Protein AF-A0A976P064-F1 (afdb_monomer_lite)

Foldseek 3Di:
DKDWDDDPPDDIDIDDDDDDQKDKDFAFDQDPVRDGPDTDIWMAGNVVRDTD

Secondary structure (DSSP, 8-state):
-EEEE--TTS--EEEE----SEEEEEEEEE-TTS-EEEEEEEEEETTTTEE-

Structure (mmCIF, N/CA/C/O backbone):
data_AF-A0A976P064-F1
#
_entry.id   AF-A0A976P064-F1
#
loop_
_atom_site.group_PDB
_atom_site.id
_atom_site.type_symbol
_atom_site.label_atom_id
_atom_site.label_alt_id
_atom_site.label_comp_id
_atom_site.label_asym_id
_atom_site.label_entity_id
_atom_site.label_seq_id
_atom_site.pdbx_PDB_ins_code
_atom_site.Cartn_x
_atom_site.Cartn_y
_atom_site.Cartn_z
_atom_site.occupancy
_atom_site.B_iso_or_equiv
_atom_site.auth_seq_id
_atom_site.auth_comp_id
_atom_site.auth_asym_id
_atom_site.auth_atom_id
_atom_site.pdbx_PDB_model_num
ATOM 1 N N . SER A 1 1 ? -8.516 -7.339 -11.908 1.00 84.00 1 SER A N 1
ATOM 2 C CA . SER A 1 1 ? -8.324 -7.264 -13.377 1.00 84.00 1 SER A CA 1
ATOM 3 C C . SER A 1 1 ? -6.837 -7.160 -13.680 1.00 84.00 1 SER A C 1
ATOM 5 O O . SER A 1 1 ? -6.078 -6.806 -12.786 1.00 84.00 1 SER A O 1
ATOM 7 N N . TYR A 1 2 ? -6.410 -7.502 -14.896 1.00 86.00 2 TYR A N 1
ATOM 8 C CA . TYR A 1 2 ? -5.019 -7.385 -15.347 1.00 86.00 2 TYR A CA 1
ATOM 9 C C . TYR A 1 2 ? -4.999 -6.898 -16.795 1.00 86.00 2 TYR A C 1
ATOM 11 O O . TYR A 1 2 ? -5.825 -7.338 -17.594 1.00 86.00 2 TYR A O 1
ATOM 19 N N . SER A 1 3 ? -4.088 -5.988 -17.122 1.00 88.56 3 SER A N 1
ATOM 20 C CA . SER A 1 3 ? -3.906 -5.475 -18.479 1.00 88.56 3 SER A CA 1
ATOM 21 C C . SER A 1 3 ? -2.466 -5.035 -18.703 1.00 88.56 3 SER A C 1
ATOM 23 O O . SER A 1 3 ? -1.860 -4.419 -17.826 1.00 88.56 3 SER A O 1
ATOM 25 N N . VAL A 1 4 ? -1.951 -5.300 -19.901 1.00 88.50 4 VAL A N 1
ATOM 26 C CA . VAL A 1 4 ? -0.616 -4.892 -20.348 1.00 88.50 4 VAL A CA 1
ATOM 27 C C . VAL A 1 4 ? -0.773 -3.986 -21.558 1.00 88.50 4 VAL A C 1
ATOM 29 O O . VAL A 1 4 ? -1.575 -4.270 -22.447 1.00 88.50 4 VAL A O 1
ATOM 32 N N . SER A 1 5 ? -0.010 -2.900 -21.599 1.00 86.69 5 SER A N 1
ATOM 33 C CA . SER A 1 5 ? 0.009 -1.969 -22.725 1.00 86.69 5 SER A CA 1
ATOM 34 C C . SER A 1 5 ? 1.442 -1.651 -23.123 1.00 86.69 5 SER A C 1
ATOM 36 O O . SER A 1 5 ? 2.266 -1.328 -22.269 1.00 86.69 5 SER A O 1
ATOM 38 N N . ALA A 1 6 ? 1.729 -1.692 -24.420 1.00 83.81 6 ALA A N 1
ATOM 39 C CA . ALA A 1 6 ? 3.004 -1.278 -24.987 1.00 83.81 6 ALA A CA 1
ATOM 40 C C . ALA A 1 6 ? 2.741 -0.356 -26.182 1.00 83.81 6 ALA A C 1
ATOM 42 O O . ALA A 1 6 ? 1.854 -0.624 -26.990 1.00 83.81 6 ALA A O 1
ATOM 43 N N . SER A 1 7 ? 3.509 0.725 -26.292 1.00 81.50 7 SER A N 1
ATOM 44 C CA . SER A 1 7 ? 3.489 1.642 -27.434 1.00 81.50 7 SER A CA 1
ATOM 45 C C . SER A 1 7 ? 4.921 1.834 -27.916 1.00 81.50 7 SER A C 1
ATOM 47 O O . SER A 1 7 ? 5.831 1.913 -27.094 1.00 81.50 7 SER A O 1
ATOM 49 N N . GLY A 1 8 ? 5.135 1.908 -29.232 1.00 79.25 8 GLY A N 1
ATOM 50 C CA . GLY A 1 8 ? 6.458 1.842 -29.876 1.00 79.25 8 GLY A CA 1
ATOM 51 C C . GLY A 1 8 ? 7.470 2.938 -29.501 1.00 79.25 8 GLY A C 1
ATOM 52 O O . GLY A 1 8 ? 8.573 2.931 -30.034 1.00 79.25 8 GLY A O 1
ATOM 53 N N . GLY A 1 9 ? 7.122 3.863 -28.599 1.00 83.00 9 GLY A N 1
ATOM 54 C CA . GLY A 1 9 ? 7.996 4.923 -28.088 1.00 83.00 9 GLY A CA 1
ATOM 55 C C . GLY A 1 9 ? 8.224 4.914 -26.570 1.00 83.00 9 GLY A C 1
ATOM 56 O O . GLY A 1 9 ? 8.780 5.875 -26.045 1.00 83.00 9 GLY A O 1
ATOM 57 N N . SER A 1 10 ? 7.769 3.901 -25.824 1.00 81.25 10 SER A N 1
ATOM 58 C CA . SER A 1 10 ? 7.939 3.832 -24.360 1.00 81.25 10 SER A CA 1
ATOM 59 C C . SER A 1 10 ? 8.028 2.391 -23.857 1.00 81.25 10 SER A C 1
ATOM 61 O O . SER A 1 10 ? 7.627 1.456 -24.548 1.00 81.25 10 SER A O 1
ATOM 63 N N . ALA A 1 11 ? 8.554 2.207 -22.642 1.00 88.25 11 ALA A N 1
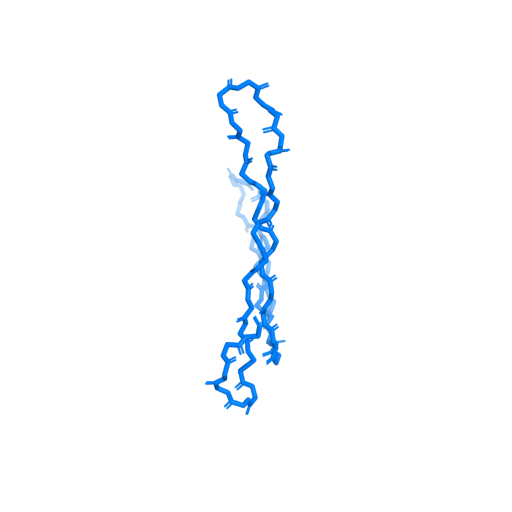ATOM 64 C CA . ALA A 1 11 ? 8.588 0.896 -22.002 1.00 88.25 11 ALA A CA 1
ATOM 65 C C . ALA A 1 11 ? 7.157 0.353 -21.787 1.00 88.25 11 ALA A C 1
ATOM 67 O O . ALA A 1 11 ? 6.245 1.137 -21.507 1.00 88.25 11 ALA A O 1
ATOM 68 N N . PRO A 1 12 ? 6.942 -0.968 -21.919 1.00 89.50 12 PRO A N 1
ATOM 69 C CA . PRO A 1 12 ? 5.648 -1.580 -21.649 1.00 89.50 12 PRO A CA 1
ATOM 70 C C . PRO A 1 12 ? 5.237 -1.361 -20.188 1.00 89.50 12 PRO A C 1
ATOM 72 O O . PRO A 1 12 ? 6.057 -1.470 -19.277 1.00 89.50 12 PRO A O 1
ATOM 75 N N . GLY A 1 13 ? 3.960 -1.049 -19.979 1.00 91.00 13 GLY A N 1
ATOM 76 C CA . GLY A 1 13 ? 3.348 -0.868 -18.668 1.00 91.00 13 GLY A CA 1
ATOM 77 C C . GLY A 1 13 ? 2.362 -1.988 -18.358 1.00 91.00 13 GLY A C 1
ATOM 78 O O . GLY A 1 13 ? 1.629 -2.448 -19.236 1.00 91.00 13 GLY A O 1
ATOM 79 N N . GLU A 1 14 ? 2.321 -2.397 -17.095 1.00 92.19 14 GLU A N 1
ATOM 80 C CA . GLU A 1 14 ? 1.388 -3.399 -16.588 1.00 92.19 14 GLU A CA 1
ATOM 81 C C . GLU A 1 14 ? 0.483 -2.784 -15.522 1.00 92.19 14 GLU A C 1
ATOM 83 O O . GLU A 1 14 ? 0.899 -1.939 -14.730 1.00 92.19 14 GLU A O 1
ATOM 88 N N . SER A 1 15 ? -0.778 -3.202 -15.494 1.00 92.69 15 SER A N 1
ATOM 89 C CA . SER A 1 15 ? -1.748 -2.798 -14.479 1.00 92.69 15 SER A CA 1
ATOM 90 C C . SER A 1 15 ? -2.443 -4.026 -13.914 1.00 92.69 15 SER A C 1
ATOM 92 O O . SER A 1 15 ? -3.002 -4.834 -14.654 1.00 92.69 15 SER A O 1
ATOM 94 N N . MET A 1 16 ? -2.422 -4.155 -12.589 1.00 92.12 16 MET A N 1
ATOM 95 C CA . MET A 1 16 ? -3.087 -5.214 -11.832 1.00 92.12 16 MET A CA 1
ATOM 96 C C . MET A 1 16 ? -4.043 -4.579 -10.826 1.00 92.12 16 MET A C 1
ATOM 98 O O . MET A 1 16 ? -3.681 -3.648 -10.111 1.00 92.12 16 MET A O 1
ATOM 102 N N . SER A 1 17 ? -5.262 -5.097 -10.739 1.00 94.62 17 SER A N 1
ATOM 103 C CA . SER A 1 17 ? -6.220 -4.744 -9.690 1.00 94.62 17 SER A CA 1
ATOM 104 C C . SER A 1 17 ? -6.487 -5.966 -8.827 1.00 94.62 17 SER A C 1
ATOM 106 O O . SER A 1 17 ? -6.912 -7.005 -9.345 1.00 94.62 17 SER A O 1
ATOM 108 N N . LEU A 1 18 ? -6.257 -5.815 -7.522 1.00 91.81 18 LEU A N 1
ATOM 109 C CA . LEU A 1 18 ? -6.459 -6.847 -6.512 1.00 91.81 18 LEU A CA 1
ATOM 110 C C . LEU A 1 18 ? -7.745 -6.589 -5.726 1.00 91.81 18 LEU A C 1
ATOM 112 O O . LEU A 1 18 ? -8.048 -5.454 -5.364 1.00 91.81 18 LEU A O 1
ATOM 116 N N . SER A 1 19 ? -8.463 -7.666 -5.426 1.00 93.81 19 SER A N 1
ATOM 117 C CA . SER A 1 19 ? -9.567 -7.672 -4.468 1.00 93.81 19 SER A CA 1
ATOM 118 C C . SER A 1 19 ? -9.088 -8.321 -3.175 1.00 93.81 19 SER A C 1
ATOM 120 O O . SER A 1 19 ? -8.389 -9.331 -3.212 1.00 93.81 19 SER A O 1
ATOM 122 N N . TYR A 1 20 ? -9.448 -7.742 -2.036 1.00 92.19 20 TYR A N 1
ATOM 123 C CA . TYR A 1 20 ? -8.964 -8.166 -0.725 1.00 92.19 20 TYR A CA 1
ATOM 124 C C . TYR A 1 20 ? -10.062 -8.001 0.328 1.00 92.19 20 TYR A C 1
ATOM 126 O O . TYR A 1 20 ? -10.955 -7.167 0.198 1.00 92.19 20 TYR A O 1
ATOM 134 N N . SER A 1 21 ? -9.991 -8.813 1.380 1.00 93.12 21 SER A N 1
ATOM 135 C CA . SER A 1 21 ? -10.921 -8.781 2.514 1.00 93.12 21 SER A CA 1
ATOM 136 C C . SER A 1 21 ? -10.414 -7.922 3.672 1.00 93.12 21 SER A C 1
ATOM 138 O O . SER A 1 21 ? -11.211 -7.442 4.474 1.00 93.12 21 SER A O 1
ATOM 140 N N . LYS A 1 22 ? -9.095 -7.717 3.768 1.00 92.75 22 LYS A N 1
ATOM 141 C CA . LYS A 1 22 ? -8.440 -6.919 4.809 1.00 92.75 22 LYS A CA 1
ATOM 142 C C . LYS A 1 22 ? -7.262 -6.155 4.220 1.00 92.75 22 LYS A C 1
ATOM 144 O O . LYS A 1 22 ? -6.570 -6.676 3.347 1.00 92.75 22 LYS A O 1
ATOM 149 N N . ILE A 1 23 ? -7.024 -4.954 4.731 1.00 92.06 23 ILE A N 1
ATOM 150 C CA . ILE A 1 23 ? -5.829 -4.156 4.447 1.00 92.06 23 ILE A CA 1
ATOM 151 C C . ILE A 1 23 ? -5.089 -3.946 5.758 1.00 92.06 23 ILE A C 1
ATOM 153 O O . ILE A 1 23 ? -5.708 -3.570 6.749 1.00 92.06 23 ILE A O 1
ATOM 157 N N . VAL A 1 24 ? -3.771 -4.133 5.756 1.00 92.19 24 VAL A N 1
ATOM 158 C CA . VAL A 1 24 ? -2.896 -3.705 6.851 1.00 92.19 24 VAL A CA 1
ATOM 159 C C . VAL A 1 24 ? -1.719 -2.954 6.246 1.00 92.19 24 VAL A C 1
ATOM 161 O O . VAL A 1 24 ? -1.051 -3.471 5.352 1.00 92.19 24 VAL A O 1
ATOM 164 N N . ALA A 1 25 ? -1.466 -1.744 6.731 1.00 89.06 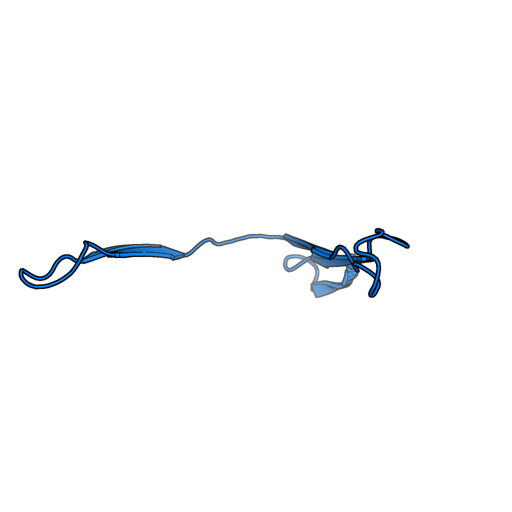25 ALA A N 1
ATOM 165 C CA . ALA A 1 25 ? -0.274 -0.977 6.418 1.00 89.06 25 ALA A CA 1
ATOM 166 C C . ALA A 1 25 ? 0.669 -0.990 7.626 1.00 89.06 25 ALA A C 1
ATOM 168 O O . ALA A 1 25 ? 0.282 -0.634 8.739 1.00 89.06 25 ALA A O 1
ATOM 169 N N . ASP A 1 26 ? 1.912 -1.408 7.390 1.00 89.38 26 ASP A N 1
ATOM 170 C CA . ASP A 1 26 ? 3.020 -1.256 8.330 1.00 89.38 26 ASP A CA 1
ATOM 171 C C . ASP A 1 26 ? 3.827 -0.029 7.906 1.00 89.38 26 ASP A C 1
ATOM 173 O O . ASP A 1 26 ? 4.557 -0.054 6.915 1.00 89.38 26 ASP A O 1
ATOM 177 N N . LEU A 1 27 ? 3.616 1.081 8.605 1.00 85.38 27 LEU A N 1
ATOM 178 C CA . LEU A 1 27 ? 4.247 2.355 8.302 1.00 85.38 27 LEU A CA 1
ATOM 179 C C . LEU A 1 27 ? 5.477 2.516 9.192 1.00 85.38 27 LEU A C 1
ATOM 181 O O . LEU A 1 27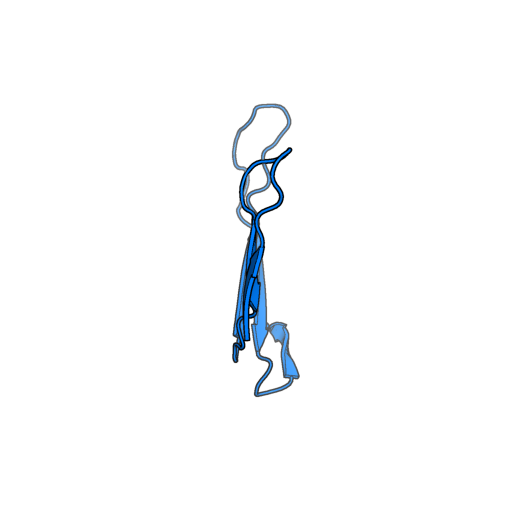 ? 5.370 2.643 10.414 1.00 85.38 27 LEU A O 1
ATOM 185 N N . GLN A 1 28 ? 6.652 2.528 8.570 1.00 85.25 28 GLN A N 1
ATOM 186 C CA . GLN A 1 28 ? 7.905 2.839 9.249 1.00 85.25 28 GLN A CA 1
ATOM 187 C C . GLN A 1 28 ? 8.133 4.349 9.240 1.00 85.25 28 GLN A C 1
ATOM 189 O O . GLN A 1 28 ? 8.358 4.952 8.190 1.00 85.25 28 GLN A O 1
ATOM 194 N N . GLY A 1 29 ? 8.067 4.961 10.422 1.00 76.12 29 GLY A N 1
ATOM 195 C CA . GLY A 1 29 ? 8.457 6.351 10.620 1.00 76.12 29 GLY A CA 1
ATOM 196 C C . GLY A 1 29 ? 9.963 6.446 10.840 1.00 76.12 29 GLY A C 1
ATOM 197 O O . GLY A 1 29 ? 10.454 6.118 11.920 1.00 76.12 29 GLY A O 1
ATOM 198 N N . ALA A 1 30 ? 10.699 6.905 9.829 1.00 74.75 30 ALA A N 1
ATOM 199 C CA . ALA A 1 30 ? 12.104 7.260 9.989 1.00 74.75 30 ALA A CA 1
ATOM 200 C C . ALA A 1 30 ? 12.226 8.694 10.531 1.00 74.75 30 ALA A C 1
ATOM 202 O O . ALA A 1 30 ? 11.684 9.635 9.951 1.00 74.75 30 ALA A O 1
ATOM 203 N N . ASP A 1 31 ? 12.948 8.864 11.640 1.00 77.94 31 ASP A N 1
ATOM 204 C CA . ASP A 1 31 ? 13.347 10.186 12.137 1.00 77.94 31 ASP A CA 1
ATOM 205 C C . ASP A 1 31 ? 14.364 10.855 11.180 1.00 77.94 31 ASP A C 1
ATOM 207 O O . ASP A 1 31 ? 14.936 10.203 10.304 1.00 77.94 31 ASP A O 1
ATOM 211 N N . LYS A 1 32 ? 14.663 12.149 11.375 1.00 81.62 32 LYS A N 1
ATOM 212 C CA . LYS A 1 32 ? 15.702 12.908 10.644 1.00 81.62 32 LYS A CA 1
ATOM 213 C C . LYS A 1 32 ? 17.074 12.224 10.615 1.00 81.62 32 LYS A C 1
ATOM 215 O O . LYS A 1 32 ? 17.897 12.536 9.760 1.00 81.62 32 LYS A O 1
ATOM 220 N N . THR A 1 33 ? 17.329 11.300 11.538 1.00 88.25 33 THR A N 1
ATOM 221 C CA . THR A 1 33 ? 18.556 10.495 11.592 1.00 88.25 33 THR A CA 1
ATOM 222 C C . THR A 1 33 ? 18.452 9.120 10.912 1.00 88.25 33 THR A C 1
ATOM 224 O O . THR A 1 33 ? 19.341 8.291 11.103 1.00 88.25 33 THR A O 1
ATOM 227 N N . ASN A 1 34 ? 17.389 8.863 10.136 1.00 75.50 34 ASN A N 1
ATOM 228 C CA . ASN A 1 34 ? 17.038 7.571 9.521 1.00 75.50 34 ASN A CA 1
ATOM 229 C C . ASN A 1 34 ? 16.888 6.414 10.526 1.00 75.50 34 ASN A C 1
ATOM 231 O O . ASN A 1 34 ? 16.969 5.242 10.162 1.00 75.50 34 ASN A O 1
ATOM 235 N N . LYS A 1 35 ? 16.674 6.731 11.806 1.00 79.31 35 LYS A N 1
ATOM 236 C CA . LYS A 1 35 ? 16.406 5.733 12.841 1.00 79.31 35 LYS A CA 1
ATOM 237 C C . LYS A 1 35 ? 14.907 5.489 12.933 1.00 79.31 35 LYS A C 1
ATOM 239 O O . LYS A 1 35 ? 14.122 6.435 12.966 1.00 79.31 35 LYS A O 1
ATOM 244 N N . ASN A 1 36 ? 14.531 4.217 12.978 1.00 73.56 36 ASN A N 1
ATOM 245 C CA . ASN A 1 36 ? 13.148 3.795 13.119 1.00 73.56 36 ASN A CA 1
ATOM 246 C C . ASN A 1 36 ? 12.761 3.835 14.605 1.00 73.56 36 ASN A C 1
ATOM 248 O O . ASN A 1 36 ? 13.260 3.037 15.398 1.00 73.56 36 ASN A O 1
ATOM 252 N N . GLY A 1 37 ? 11.946 4.821 14.985 1.00 68.75 37 GLY A N 1
ATOM 253 C CA . GLY A 1 37 ? 11.577 5.067 16.382 1.00 68.75 37 GLY A CA 1
ATOM 254 C C . GLY A 1 37 ? 10.520 4.092 16.893 1.00 68.75 37 GLY A C 1
ATOM 255 O O . GLY A 1 37 ? 10.684 3.565 17.987 1.00 68.75 37 GLY A O 1
ATOM 256 N N . GLN A 1 38 ? 9.480 3.840 16.090 1.00 75.31 38 GLN A N 1
ATOM 257 C CA . GLN A 1 38 ? 8.470 2.784 16.236 1.00 75.31 38 GLN A CA 1
ATOM 258 C C . GLN A 1 38 ? 7.676 2.635 14.927 1.00 75.31 38 GLN A C 1
ATOM 260 O O . GLN A 1 38 ? 7.368 3.632 14.272 1.00 75.31 38 GLN A O 1
ATOM 265 N N . ASN A 1 39 ? 7.300 1.402 14.569 1.00 80.94 39 ASN A N 1
ATOM 266 C CA . ASN A 1 39 ? 6.392 1.144 13.446 1.00 80.94 39 ASN A CA 1
ATOM 267 C C . ASN A 1 39 ? 4.951 1.440 13.869 1.00 80.94 39 ASN A C 1
ATOM 269 O O . ASN A 1 39 ? 4.510 1.003 14.933 1.00 80.94 39 ASN A O 1
ATOM 273 N N . MET A 1 40 ? 4.189 2.095 12.998 1.00 82.12 40 MET A N 1
ATOM 274 C CA . MET A 1 40 ? 2.740 2.206 13.140 1.00 82.12 40 MET A CA 1
ATOM 275 C C . MET A 1 40 ? 2.071 1.152 12.261 1.00 82.12 40 MET A C 1
ATOM 277 O O . MET A 1 40 ? 2.163 1.208 11.036 1.00 82.12 40 MET A O 1
ATOM 281 N N . LYS A 1 41 ? 1.382 0.193 12.883 1.00 87.06 41 LYS A N 1
ATOM 282 C CA . LYS A 1 41 ? 0.508 -0.750 12.178 1.00 87.06 41 LYS A CA 1
ATOM 283 C C . LYS A 1 41 ? -0.913 -0.202 12.195 1.00 87.06 41 LYS A C 1
ATOM 285 O O . LYS A 1 41 ? -1.456 0.036 13.268 1.00 87.06 41 LYS A O 1
ATOM 290 N N . VAL A 1 42 ? -1.502 -0.013 11.019 1.00 88.88 42 VAL A N 1
ATOM 291 C CA . VAL A 1 42 ? -2.907 0.387 10.861 1.00 88.88 42 VAL A CA 1
ATOM 292 C C . VAL A 1 42 ? -3.603 -0.599 9.935 1.00 88.88 42 VAL A C 1
ATOM 294 O O . VAL A 1 42 ? -3.051 -0.962 8.897 1.00 88.88 42 VAL A O 1
ATOM 297 N N . GLY A 1 43 ? -4.795 -1.064 10.301 1.00 91.31 43 GLY A N 1
ATOM 298 C CA . GLY A 1 43 ? -5.524 -2.046 9.508 1.00 91.31 43 GLY A CA 1
ATOM 299 C C . GLY A 1 43 ? -7.019 -1.784 9.438 1.00 91.31 43 GLY A C 1
ATOM 300 O O . GLY A 1 43 ? -7.597 -1.086 10.272 1.00 91.31 43 GLY A O 1
ATOM 301 N N . TYR A 1 44 ? -7.648 -2.348 8.412 1.00 91.25 44 TYR A N 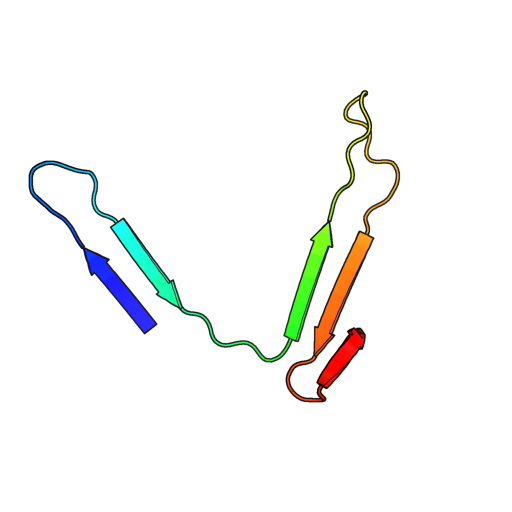1
ATOM 302 C CA . TYR A 1 44 ? -9.089 -2.303 8.230 1.00 91.25 44 TYR A CA 1
ATOM 303 C C . TYR A 1 44 ? -9.600 -3.601 7.614 1.00 91.25 44 TYR A C 1
ATOM 305 O O . TYR A 1 44 ? -9.094 -4.085 6.596 1.00 91.25 44 TYR A O 1
ATOM 313 N N . ASP A 1 45 ? -10.629 -4.157 8.239 1.00 91.56 45 ASP A N 1
ATOM 314 C CA . ASP A 1 45 ? -11.316 -5.353 7.788 1.00 91.56 45 ASP A CA 1
ATOM 315 C C . ASP A 1 45 ? -12.542 -4.948 6.962 1.00 91.56 45 ASP A C 1
ATOM 317 O O . ASP A 1 45 ? -13.532 -4.439 7.491 1.00 91.56 45 ASP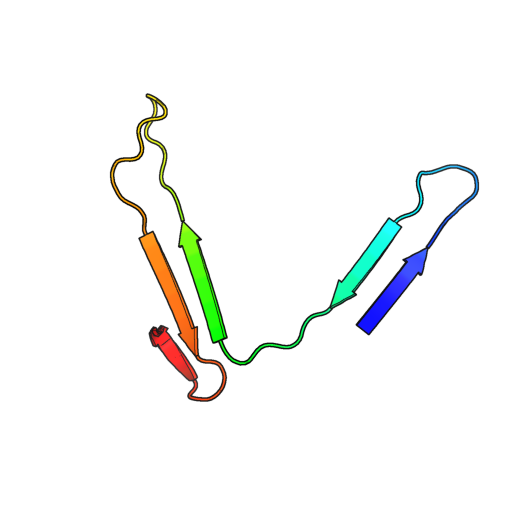 A O 1
ATOM 321 N N . LEU A 1 46 ? -12.483 -5.180 5.649 1.00 89.69 46 LEU A N 1
ATOM 322 C CA . LEU A 1 46 ? -13.556 -4.822 4.720 1.00 89.69 46 LEU A CA 1
ATOM 323 C C . LEU A 1 46 ? -14.747 -5.780 4.773 1.00 89.69 46 LEU A C 1
ATOM 325 O O . LEU A 1 46 ? -15.811 -5.448 4.261 1.00 89.69 46 LEU A O 1
ATOM 329 N N . THR A 1 47 ? -14.589 -6.957 5.380 1.00 90.31 47 THR A N 1
ATOM 330 C CA . THR A 1 47 ? -15.697 -7.910 5.532 1.00 90.31 47 THR A CA 1
ATOM 331 C C . THR A 1 47 ? -16.622 -7.511 6.671 1.00 90.31 47 THR A C 1
ATOM 333 O O . THR A 1 47 ? -17.830 -7.714 6.589 1.00 90.31 47 THR A O 1
ATOM 336 N N . THR A 1 48 ? -16.057 -6.916 7.725 1.00 91.75 48 THR A N 1
ATOM 337 C CA . THR A 1 48 ? -16.788 -6.511 8.934 1.00 91.75 48 THR A CA 1
ATOM 338 C C . THR A 1 48 ? -16.980 -5.001 9.061 1.00 91.75 48 THR A C 1
ATOM 340 O O . THR A 1 48 ? -17.773 -4.569 9.897 1.00 91.75 48 THR A O 1
ATOM 343 N N . GLY A 1 49 ? -16.274 -4.200 8.255 1.00 87.25 49 GLY A N 1
ATOM 344 C CA . GLY A 1 49 ? -16.315 -2.737 8.300 1.00 87.25 49 GLY A CA 1
ATOM 345 C C . GLY A 1 49 ? -15.665 -2.149 9.554 1.00 87.25 49 GLY A C 1
ATOM 346 O O . GLY A 1 49 ? -16.097 -1.100 10.038 1.00 87.25 49 GLY A O 1
ATOM 347 N N . LYS A 1 50 ? -14.664 -2.829 10.127 1.00 87.50 50 LYS A N 1
ATOM 348 C CA . LYS A 1 50 ? -14.057 -2.451 11.412 1.00 87.50 50 LYS A CA 1
ATOM 349 C C . LYS A 1 50 ? -12.556 -2.175 11.285 1.00 87.50 50 LYS A C 1
ATOM 351 O O . LYS A 1 50 ? -11.879 -2.868 10.522 1.00 87.50 50 LYS A O 1
ATOM 356 N N . PRO A 1 51 ? -12.024 -1.204 12.053 1.00 82.06 51 PRO A N 1
ATOM 357 C CA . PRO A 1 51 ? -10.583 -1.049 12.210 1.00 82.06 51 PRO A CA 1
ATOM 358 C C . PRO A 1 51 ? -9.988 -2.289 12.892 1.00 82.06 51 PRO A C 1
ATOM 360 O O . PRO A 1 51 ? -10.649 -2.911 13.729 1.00 82.06 51 PRO A O 1
ATOM 363 N N . GLN A 1 52 ? -8.762 -2.642 12.500 1.00 70.44 52 GLN A N 1
ATOM 364 C CA . GLN A 1 52 ? -8.015 -3.794 13.009 1.00 70.44 52 GLN A CA 1
ATOM 365 C C . GLN A 1 52 ? -6.837 -3.353 13.877 1.00 70.44 52 GLN A C 1
ATOM 367 O O . GLN A 1 52 ? -6.164 -2.373 13.484 1.00 70.44 52 GLN A O 1
#

Radius of gyration: 17.98 Å; chains: 1; bounding box: 35×22×46 Å

Sequence (52 aa):
SYSVSASGGSAPGESMSLSYSKIVADLQGADKTNKNGQNMKVGYDLTTGKPQ

pLDDT: mean 85.83, std 6.47, range [68.75, 94.62]

=== Feature glossary ===
The record interleaves many kinds of information about one protein. Here is each kind framed as the question it answers.

Q: What are the backbone torsion angles?
A: φ (phi) and ψ (psi) are the two rotatable backbone dihedrals per residue: φ is the C(i-1)–N–Cα–C torsion, ψ is the N–Cα–C–N(i+1) torsion, both in degrees on (−180°, 180°]. α-helical residues cluster near (−60°, −45°); β-strand residues near (−120°, +130°). A Ramachandran plot is simply a scatter of (φ, ψ) for every residue.

Q: What is the amino-acid chain?
A: This is the polypeptide sequence — one letter per residue, N-terminus first. Length ranges from a few dozen residues for small domains to over a thousand for large multi-domain proteins.

Q: How mobile is each atom in the crystal?
A: For experimental (PDB) structures, the B-factor (temperature factor) quantifies the positional spread of each atom in the crystal — a combination of thermal vibration and static disorder — in units of Å². High B-factors mark flexible loops or poorly resolved regions; low B-factors mark the rigid, well-ordered core.

Q: Are the domains correctly placed relative to each other?
A: Predicted Aligned Error (PAE) is an AlphaFold confidence matrix: entry (i, j) is the expected error in the position of residue j, in ångströms, when the prediction is superimposed on the true structure at residue i. Low PAE within a block of residues means that block is internally rigid and well-predicted; high PAE between two blocks means their relative placement is uncertain even if each block individually is confident.

Q: How confident is the AlphaFold model at each residue?
A: pLDDT is the predicted lDDT-Cα score: AlphaFold's confidence that the local environment of each residue (all inter-atomic distances within 15 Å) is correctly placed. It is a per-residue number between 0 and 100, with higher meaning more reliable.

Q: What family and function is it annotated with?
A: Functional annotations link the protein to curated databases. InterPro entries identify conserved domains and families by matching the sequence against member-database signatures (Pfam, PROSITE, CDD, …). Gene Ontology (GO) terms describe molecular function, biological process, and cellular component in a controlled vocabulary. CATH places the structure in a hierarchical fold classification (Class/Architecture/Topology/Homologous-superfamily). The organism is the source species.

Q: How big and how compact is the whole molecule?
A: Three whole-structure scalars: the radius of gyration (RMS distance of Cα from centroid, in Å), the count of Cα–Cα contacts (pairs closer than 8 Å and separated by more than four residues in sequence — i.e. tertiary, not local, contacts), and the bounding-box dimensions. Together they distinguish compact globular folds from extended fibres or disordered chains.

Q: What known structures does this most resemble?
A: The Foldseek neighbor list gives the closest experimentally determined structures in the PDB, ranked by structural alignment. TM-score near 1 means near-identical fold; near 0.3 means only rough topology match. This is how one finds what a novel AlphaFold prediction most resembles in the solved-structure universe.

Q: Which residues are buried vs exposed?
A: SASA measures how much of th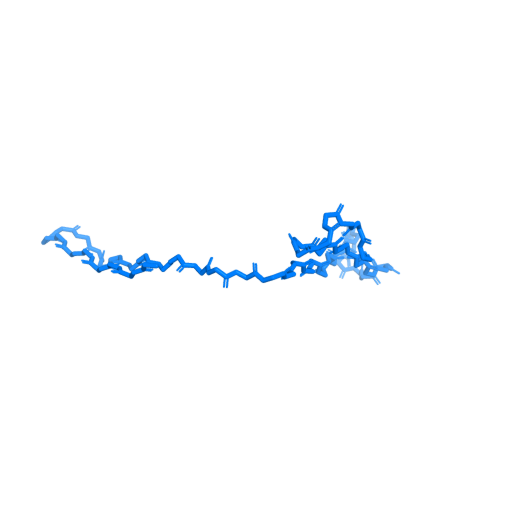e protein is reachable by solvent. It is computed by rolling a water-sized probe over the atomic surface and summing the exposed area (Å²). Per-residue SASA distinguishes core (buried, low SASA) from surface (exposed, high SASA) residues; total SASA is a whole-molecule size measure.

Q: Which residues are in helices, strands, or loops?
A: Eight-state secondary structure (DSSP): H is the canonical α-helix, G the tighter 3₁₀-helix, I the wider π-helix; E/B are β-structure, T and S are turns and bends, and '-' is everything else. DSSP derives these from the pattern of main-chain N–H···O=C hydrogen bonds, not from the sequence.

Q: Where is each backbone atom in 3D?
A: Structure coordinates are given as an mmCIF _atom_site loop: one row per atom with element, residue name, chain id, sequence number, and x/y/z position in Å. Only the four main-chain atoms per residue are included here; side chains are omitted to keep the record compact.

Q: What if only a Cα trace is available?
A: Three-state secondary structure (P-SEA) collapses the eight DSSP classes into helix (a), strand (b), and coil (c). P-SEA assigns these from Cα geometry alone — distances and angles — without requiring backbone oxygens, so it works on any Cα trace.

Q: What do the rendered images show?
A: The six renders are orthographic views along the three Cartesian axes in both directions. Representation (cartoon, sticks, or surface) and color scheme (sequence-rainbow or by-chain) vary across proteins so the training set covers all the common visualization conventions.

Q: What does the local fold look like, residue by residue?
A: Foldseek's 3Di representation compresses backbone geometry into a per-residue letter drawn from a learned twenty-state alphabet. It captures the tertiary interaction pattern around each residue — which residues are packed against it in space, regardless of where they are in sequence.

Q: What do the diagnostic plots show?
A: The contact map is a binary N×N matrix image: pixel (i, j) is dark where Cα_i and Cα_j are within 8 Å and |i−j|>4. Because the |i−j|>4 filter removes local helical contacts, off-diagonal stripes parallel to the main diagonal indicate parallel β-sheets; stripes perpendicular to it indicate antiparallel β-sheets. The Ramachandran plot scatters every residue's (φ, ψ) pair against the sterically allowed regions. The PAE heatmap renders the predicted-aligned-error matrix.